Protein AF-A0A3D0DA20-F1 (afdb_monomer_lite)

Structure (mmCIF, N/CA/C/O backbone):
data_AF-A0A3D0DA20-F1
#
_entry.id   AF-A0A3D0DA20-F1
#
loop_
_atom_site.group_PDB
_atom_site.id
_atom_site.type_symbol
_atom_site.label_atom_id
_atom_site.label_alt_id
_atom_site.label_comp_id
_atom_site.label_asym_id
_atom_site.label_entity_id
_atom_site.label_seq_id
_atom_site.pdbx_PDB_ins_code
_atom_site.Cartn_x
_atom_site.Cartn_y
_atom_site.Cartn_z
_atom_site.occupancy
_atom_site.B_iso_or_equiv
_atom_site.auth_seq_id
_atom_site.auth_c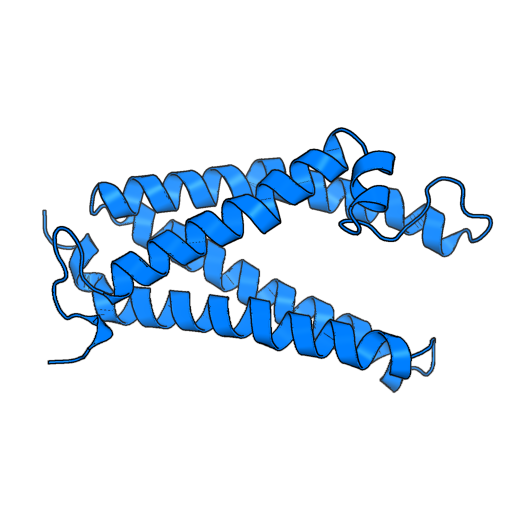omp_id
_atom_site.auth_asym_id
_atom_site.auth_atom_id
_atom_site.pdbx_PDB_model_num
ATOM 1 N N . MET A 1 1 ? -4.090 -9.773 28.798 1.00 54.56 1 MET A N 1
ATOM 2 C CA . MET A 1 1 ? -4.576 -8.828 27.763 1.00 54.56 1 MET A CA 1
ATOM 3 C C . MET A 1 1 ? -3.568 -8.802 26.629 1.00 54.56 1 MET A C 1
ATOM 5 O O . MET A 1 1 ? -2.386 -8.660 26.915 1.00 54.56 1 MET A O 1
ATOM 9 N N . ASN A 1 2 ? -4.011 -8.974 25.382 1.00 82.38 2 ASN A N 1
ATOM 10 C CA . ASN A 1 2 ? -3.134 -8.888 24.213 1.00 82.38 2 ASN A CA 1
ATOM 11 C C . ASN A 1 2 ? -2.715 -7.418 24.003 1.00 82.38 2 ASN A C 1
ATOM 13 O O . ASN A 1 2 ? -3.545 -6.518 24.129 1.00 82.38 2 ASN A O 1
ATOM 17 N N . PHE A 1 3 ? -1.437 -7.156 23.725 1.00 89.69 3 PHE A N 1
ATOM 18 C CA . PHE A 1 3 ? -0.905 -5.796 23.565 1.00 89.69 3 PHE A CA 1
ATOM 19 C C . PHE A 1 3 ? -1.657 -5.005 22.478 1.00 89.69 3 PHE A C 1
ATOM 21 O O . PHE A 1 3 ? -1.960 -3.829 22.664 1.00 89.69 3 PHE A O 1
ATOM 28 N N . LEU A 1 4 ? -2.063 -5.684 21.399 1.00 92.00 4 LEU A N 1
ATOM 29 C CA . LEU A 1 4 ? -2.780 -5.093 20.262 1.00 92.00 4 LEU A CA 1
ATOM 30 C C . LEU A 1 4 ? -4.183 -4.568 20.600 1.00 92.00 4 LEU A C 1
ATOM 32 O O . LEU A 1 4 ? -4.689 -3.693 19.898 1.00 92.00 4 LEU A O 1
ATOM 36 N N . THR A 1 5 ? -4.816 -5.080 21.656 1.00 91.94 5 THR A N 1
ATOM 37 C CA . THR A 1 5 ? -6.165 -4.669 22.078 1.00 91.94 5 THR A CA 1
ATOM 38 C C . THR A 1 5 ? -6.132 -3.722 23.276 1.00 91.94 5 THR A C 1
ATOM 40 O O . THR A 1 5 ? -7.182 -3.320 23.778 1.00 91.94 5 THR A O 1
ATOM 43 N N . LYS A 1 6 ? -4.939 -3.356 23.766 1.00 91.94 6 LYS A N 1
ATOM 44 C CA . LYS A 1 6 ? -4.787 -2.436 24.896 1.00 91.94 6 LYS A CA 1
ATOM 45 C C . LYS A 1 6 ? -5.314 -1.046 24.501 1.00 91.94 6 LYS A C 1
ATOM 47 O O . LYS A 1 6 ? -4.898 -0.528 23.462 1.00 91.94 6 LYS A O 1
ATOM 52 N N . PRO A 1 7 ? -6.205 -0.428 25.297 1.00 90.00 7 PRO A N 1
ATOM 53 C CA . PRO A 1 7 ? -6.684 0.923 25.024 1.00 90.00 7 PRO A CA 1
ATOM 54 C C . PRO A 1 7 ? -5.537 1.936 25.148 1.00 90.00 7 PRO A C 1
ATOM 56 O O . PRO A 1 7 ? -4.761 1.889 26.103 1.00 90.00 7 PRO A O 1
ATOM 59 N N . MET A 1 8 ? -5.441 2.855 24.187 1.00 89.69 8 MET A N 1
ATOM 60 C CA . MET A 1 8 ? -4.465 3.945 24.158 1.00 89.69 8 MET A CA 1
ATOM 61 C C . MET A 1 8 ? -5.163 5.237 23.707 1.00 89.69 8 MET A C 1
ATOM 63 O O . MET A 1 8 ? -5.216 5.581 22.524 1.00 89.69 8 MET A O 1
ATOM 67 N N . GLY A 1 9 ? -5.763 5.947 24.664 1.00 88.31 9 GLY A N 1
ATOM 68 C CA . GLY A 1 9 ? -6.608 7.108 24.380 1.00 88.31 9 GLY A CA 1
ATOM 69 C C . GLY A 1 9 ? -7.934 6.697 23.730 1.00 88.31 9 GLY A C 1
ATOM 70 O O . GLY A 1 9 ? -8.663 5.871 24.274 1.00 88.31 9 GLY A O 1
ATOM 71 N N . ARG A 1 10 ? -8.258 7.278 22.566 1.00 88.69 10 ARG A N 1
ATOM 72 C CA . ARG A 1 10 ? -9.547 7.059 21.875 1.00 88.69 10 ARG A CA 1
ATOM 73 C C . ARG A 1 10 ? -9.685 5.668 21.237 1.00 88.69 10 ARG A C 1
ATOM 75 O O . ARG A 1 10 ? -10.809 5.189 21.060 1.00 88.69 10 ARG A O 1
ATOM 82 N N . PHE A 1 11 ? -8.567 5.043 20.873 1.00 92.69 11 PHE A N 1
ATOM 83 C CA . PHE A 1 11 ? -8.516 3.776 20.141 1.00 92.69 11 PHE A CA 1
ATOM 84 C C . PHE A 1 11 ? -7.600 2.767 20.844 1.00 92.69 11 PHE A C 1
ATOM 86 O O . PHE A 1 11 ? -6.791 3.140 21.693 1.00 92.69 11 PHE A O 1
ATOM 93 N N . SER A 1 12 ? -7.726 1.479 20.516 1.00 94.38 12 SER A N 1
ATOM 94 C CA . SER A 1 12 ? -6.730 0.485 20.926 1.00 94.38 12 SER A CA 1
ATOM 95 C C . SER A 1 12 ? -5.436 0.663 20.134 1.00 94.38 12 SER A C 1
ATOM 97 O O . SER A 1 12 ? -5.433 1.256 19.053 1.00 94.38 12 SER A O 1
ATOM 99 N N . PHE A 1 13 ? -4.331 0.134 20.659 1.00 95.81 13 PHE A N 1
ATOM 100 C CA . PHE A 1 13 ? -3.032 0.207 19.991 1.00 95.81 13 PHE A CA 1
ATOM 101 C C . PHE A 1 13 ? -3.082 -0.333 18.550 1.00 95.81 13 PHE A C 1
ATOM 103 O O . PHE A 1 13 ? -2.606 0.330 17.634 1.00 95.81 13 PHE A O 1
ATOM 110 N N . GLY A 1 14 ? -3.722 -1.484 18.320 1.00 95.88 14 GLY A N 1
ATOM 111 C CA . GLY A 1 14 ? -3.845 -2.062 16.980 1.00 95.88 14 GLY A CA 1
ATOM 112 C C . GLY A 1 14 ? -4.629 -1.179 16.004 1.00 95.88 14 GLY A C 1
ATOM 113 O O . GLY A 1 14 ? -4.246 -1.071 14.844 1.00 95.88 14 GLY A O 1
ATOM 114 N N . ILE A 1 15 ? -5.677 -0.484 16.461 1.00 97.00 15 ILE A N 1
ATOM 115 C CA . ILE A 1 15 ? -6.422 0.457 15.609 1.00 97.00 15 ILE A CA 1
ATOM 116 C C . ILE A 1 15 ? -5.577 1.694 15.280 1.00 97.00 15 ILE A C 1
ATOM 118 O O . ILE A 1 15 ? -5.620 2.171 14.149 1.00 97.00 15 ILE A O 1
ATOM 122 N N . TRP A 1 16 ? -4.762 2.186 16.216 1.00 97.31 16 TRP A N 1
ATOM 123 C CA . TRP A 1 16 ? -3.799 3.249 15.915 1.00 97.31 16 TRP A CA 1
ATOM 124 C C . TRP A 1 16 ? -2.793 2.836 14.846 1.00 97.31 16 TRP A C 1
ATOM 126 O O . TRP A 1 16 ? -2.552 3.607 13.920 1.00 97.31 16 TRP A O 1
ATOM 136 N N . VAL A 1 17 ? -2.253 1.618 14.943 1.00 96.94 17 VAL A N 1
ATOM 137 C CA . VAL A 1 17 ? -1.361 1.066 13.916 1.00 96.94 17 VAL A CA 1
ATOM 138 C C . VAL A 1 17 ? -2.068 1.055 12.563 1.00 96.94 17 VAL A C 1
ATOM 140 O O . VAL A 1 17 ? -1.538 1.609 11.610 1.00 96.94 17 VAL A O 1
ATOM 143 N N . VAL A 1 18 ? -3.292 0.525 12.484 1.00 97.69 18 VAL A N 1
ATOM 144 C CA . VAL A 1 18 ? -4.081 0.516 11.240 1.00 97.69 18 VAL A CA 1
ATOM 145 C C . VAL A 1 18 ? -4.251 1.920 10.657 1.00 97.69 18 VAL A C 1
ATOM 147 O O . VAL A 1 18 ? -4.043 2.104 9.463 1.00 97.69 18 VAL A O 1
ATOM 150 N N . LEU A 1 19 ? -4.595 2.917 11.478 1.00 97.62 19 LEU A N 1
ATOM 151 C CA . LEU A 1 19 ? -4.762 4.298 11.016 1.00 97.62 19 LEU A CA 1
ATOM 152 C C . LEU A 1 19 ? -3.464 4.871 10.439 1.00 97.62 19 LEU A C 1
ATOM 154 O O . LEU A 1 19 ? -3.493 5.477 9.372 1.00 97.62 19 LEU A O 1
ATOM 158 N N . VAL A 1 20 ? -2.330 4.654 11.110 1.00 97.25 20 VAL A N 1
ATOM 159 C CA . VAL A 1 20 ? -1.018 5.090 10.610 1.00 97.25 20 VAL A CA 1
ATOM 160 C C . VAL A 1 20 ? -0.695 4.408 9.284 1.00 97.25 20 VAL A C 1
ATOM 162 O O . VAL A 1 20 ? -0.287 5.082 8.343 1.00 97.25 20 VAL A O 1
ATOM 165 N N . LEU A 1 21 ? -0.920 3.098 9.180 1.00 97.00 21 LEU A N 1
ATOM 166 C CA . LEU A 1 21 ? -0.656 2.350 7.951 1.00 97.00 21 LEU A CA 1
ATOM 167 C C . LEU A 1 21 ? -1.546 2.802 6.790 1.00 97.00 21 LEU A C 1
ATOM 169 O O . LEU A 1 21 ? -1.047 2.936 5.681 1.00 97.00 21 LEU A O 1
ATOM 173 N N . LEU A 1 22 ? -2.826 3.096 7.035 1.00 97.00 22 LEU A N 1
ATOM 174 C CA . LEU A 1 22 ? -3.725 3.641 6.012 1.00 97.00 22 LEU A CA 1
ATOM 175 C C . LEU A 1 22 ? -3.297 5.038 5.551 1.00 97.00 22 LEU A C 1
ATOM 177 O O . LEU A 1 22 ? -3.376 5.337 4.365 1.00 97.00 22 LEU A O 1
ATOM 181 N N . VAL A 1 23 ? -2.819 5.892 6.462 1.00 96.56 23 VAL A N 1
ATOM 182 C CA . VAL A 1 23 ? -2.270 7.207 6.089 1.00 96.56 23 VAL A CA 1
ATOM 183 C C . VAL A 1 23 ? -1.000 7.046 5.258 1.00 96.56 23 VAL A C 1
ATOM 185 O O . VAL A 1 23 ? -0.844 7.739 4.257 1.00 96.56 23 VAL A O 1
ATOM 188 N N . LEU A 1 24 ? -0.109 6.124 5.629 1.00 93.69 24 LEU A N 1
ATOM 189 C CA . LEU A 1 24 ? 1.080 5.831 4.830 1.00 93.69 24 LEU A CA 1
ATOM 190 C C . LEU A 1 24 ? 0.697 5.312 3.442 1.00 93.69 24 LEU A C 1
ATOM 192 O O . LEU A 1 24 ? 1.204 5.846 2.464 1.00 93.69 24 LEU A O 1
ATOM 196 N N . ALA A 1 25 ? -0.244 4.368 3.350 1.00 92.19 25 ALA A N 1
ATOM 197 C CA . ALA A 1 25 ? -0.753 3.853 2.079 1.00 92.19 25 ALA A CA 1
ATOM 198 C C . ALA A 1 25 ? -1.377 4.958 1.210 1.00 92.19 25 ALA A C 1
ATOM 200 O O . ALA A 1 25 ? -1.138 4.999 0.007 1.00 92.19 25 ALA A O 1
ATOM 201 N N . LEU A 1 26 ? -2.103 5.907 1.810 1.00 93.19 26 LEU A N 1
ATOM 202 C CA . LEU A 1 26 ? -2.645 7.063 1.093 1.00 93.19 26 LEU A CA 1
ATOM 203 C C . LEU A 1 26 ? -1.534 7.946 0.505 1.00 93.19 26 LEU A C 1
ATOM 205 O O . LEU A 1 26 ? -1.635 8.407 -0.629 1.00 93.19 26 LEU A O 1
ATOM 209 N N . LEU A 1 27 ? -0.477 8.207 1.276 1.00 91.12 27 LEU A N 1
ATOM 210 C CA . LEU A 1 27 ? 0.623 9.070 0.846 1.00 91.12 27 LEU A CA 1
ATOM 211 C C . LEU A 1 27 ? 1.508 8.394 -0.206 1.00 91.12 27 LEU A C 1
ATOM 213 O O . LEU A 1 27 ? 1.885 9.027 -1.187 1.00 91.12 27 LEU A O 1
ATOM 217 N N . THR A 1 28 ? 1.855 7.123 -0.021 1.00 85.31 28 THR A N 1
ATOM 218 C CA . THR A 1 28 ? 2.769 6.425 -0.935 1.00 85.31 28 THR A CA 1
ATOM 219 C C . THR A 1 28 ? 2.047 5.846 -2.145 1.00 85.31 28 THR A C 1
ATOM 221 O O . THR A 1 28 ? 2.569 5.937 -3.249 1.00 85.31 28 THR A O 1
ATOM 224 N N . GLY A 1 29 ? 0.852 5.286 -1.951 1.00 84.75 29 GLY A N 1
ATOM 225 C CA . GLY A 1 29 ? 0.001 4.754 -3.012 1.00 84.75 29 GLY A CA 1
ATOM 226 C C . GLY A 1 29 ? -0.729 5.875 -3.738 1.00 84.75 29 GLY A C 1
ATOM 227 O O . GLY A 1 29 ? -0.365 6.244 -4.844 1.00 84.75 29 GLY A O 1
ATOM 228 N N . SER A 1 30 ? -1.728 6.493 -3.114 1.00 89.56 30 SER A N 1
ATOM 229 C CA . SER A 1 30 ? -2.600 7.432 -3.834 1.00 89.56 30 SER A CA 1
ATOM 230 C C . SER A 1 30 ? -1.908 8.730 -4.255 1.00 89.56 30 SER A C 1
ATOM 232 O O . SER A 1 30 ? -2.039 9.141 -5.405 1.00 89.56 30 SER A O 1
ATOM 234 N N . VAL A 1 31 ? -1.176 9.403 -3.359 1.00 90.56 31 VAL A N 1
ATOM 235 C CA . VAL A 1 31 ? -0.519 10.680 -3.703 1.00 90.56 31 VAL A CA 1
ATOM 236 C C . VAL A 1 31 ? 0.647 10.454 -4.662 1.00 90.56 31 VAL A C 1
ATOM 238 O O . VAL A 1 31 ? 0.771 11.197 -5.632 1.00 90.56 31 VAL A O 1
ATOM 241 N N . GLY A 1 32 ? 1.459 9.416 -4.441 1.00 90.06 32 GLY A N 1
ATOM 242 C CA . GLY A 1 32 ? 2.528 9.035 -5.367 1.00 90.06 32 GLY A CA 1
ATOM 243 C C . GLY A 1 32 ? 1.997 8.768 -6.777 1.00 90.06 32 GLY A C 1
ATOM 244 O O . GLY A 1 32 ? 2.460 9.388 -7.735 1.00 90.06 32 GLY A O 1
ATOM 245 N N . GLN A 1 33 ? 0.957 7.939 -6.895 1.00 91.38 33 GLN A N 1
ATOM 246 C CA . GLN A 1 33 ? 0.340 7.633 -8.187 1.00 91.38 33 GLN A CA 1
ATOM 247 C C . GLN A 1 33 ? -0.379 8.840 -8.799 1.00 91.38 33 GLN A C 1
ATOM 249 O O . GLN A 1 33 ? -0.342 9.026 -10.012 1.00 91.38 33 GLN A O 1
ATOM 254 N N . LEU A 1 34 ? -0.963 9.731 -7.992 1.00 94.12 34 LEU A N 1
ATOM 255 C CA . LEU A 1 34 ? -1.537 10.981 -8.497 1.00 94.12 34 LEU A CA 1
ATOM 256 C C . LEU A 1 34 ? -0.477 11.851 -9.182 1.00 94.12 34 LEU A C 1
ATOM 258 O O . LEU A 1 34 ? -0.754 12.431 -10.231 1.00 94.12 34 LEU A O 1
ATOM 262 N N . ILE A 1 35 ? 0.740 11.919 -8.634 1.00 93.75 35 ILE A N 1
ATOM 263 C CA . ILE A 1 35 ? 1.854 12.619 -9.287 1.00 93.75 35 ILE A CA 1
ATOM 264 C C . ILE A 1 35 ? 2.177 11.949 -10.626 1.00 93.75 35 ILE A C 1
ATOM 266 O O . ILE A 1 35 ? 2.329 12.661 -11.614 1.00 93.75 35 ILE A O 1
ATOM 270 N N . SER A 1 36 ? 2.206 10.614 -10.694 1.00 91.81 36 SER A N 1
ATOM 271 C CA . SER A 1 36 ? 2.406 9.871 -11.949 1.00 91.81 36 SER A CA 1
ATOM 272 C C . SER A 1 36 ? 1.332 10.172 -12.994 1.00 91.81 36 SER A C 1
ATOM 274 O O . SER A 1 36 ? 1.656 10.369 -14.163 1.00 91.81 36 SER A O 1
ATOM 276 N N . VAL A 1 37 ? 0.066 10.284 -12.586 1.00 92.94 37 VAL A N 1
ATOM 277 C CA . VAL A 1 37 ? -1.037 10.616 -13.499 1.00 92.94 37 VAL A CA 1
ATOM 278 C C . VAL A 1 37 ? -0.934 12.051 -14.020 1.00 92.94 37 VAL A C 1
ATOM 280 O O . VAL A 1 37 ? -1.188 12.289 -15.201 1.00 92.94 37 VAL A O 1
ATOM 283 N N . LEU A 1 38 ? -0.569 13.005 -13.157 1.00 94.50 38 LEU A N 1
ATOM 284 C CA . LEU A 1 38 ? -0.518 14.432 -13.494 1.00 94.50 38 LEU A CA 1
ATOM 285 C C . LEU A 1 38 ? 0.762 14.841 -14.233 1.00 94.50 38 LEU A C 1
ATOM 287 O O . LEU A 1 38 ? 0.717 15.723 -15.088 1.00 94.50 38 LEU A O 1
ATOM 291 N N . SER A 1 39 ? 1.903 14.249 -13.880 1.00 94.12 39 SER A N 1
ATOM 292 C CA . SER A 1 39 ? 3.216 14.576 -14.436 1.00 94.12 39 SER A CA 1
ATOM 293 C C . SER A 1 39 ? 4.162 13.379 -14.349 1.00 94.12 39 SER A C 1
ATOM 295 O O . SER A 1 39 ? 4.864 13.177 -13.353 1.00 94.12 39 SER A O 1
ATOM 297 N N . TRP A 1 40 ? 4.220 12.607 -15.437 1.00 91.88 40 TRP A N 1
ATOM 298 C CA . TRP A 1 40 ? 5.113 11.452 -15.553 1.00 91.88 40 TRP A CA 1
ATOM 299 C C . TRP A 1 40 ? 6.584 11.840 -15.361 1.00 91.88 40 TRP A C 1
ATOM 301 O O . TRP A 1 40 ? 7.312 11.181 -14.624 1.00 91.88 40 TRP A O 1
ATOM 311 N N . ASP A 1 41 ? 7.012 12.965 -15.942 1.00 91.25 41 ASP A N 1
ATOM 312 C CA . ASP A 1 41 ? 8.388 13.459 -15.813 1.00 91.25 41 ASP A CA 1
ATOM 313 C C . ASP A 1 41 ? 8.749 13.795 -14.361 1.00 91.25 41 ASP A C 1
ATOM 315 O O . ASP A 1 41 ? 9.841 13.468 -13.892 1.00 91.25 41 ASP A O 1
ATOM 319 N N . THR A 1 42 ? 7.821 14.403 -13.613 1.00 92.69 42 THR A N 1
ATOM 320 C CA . THR A 1 42 ? 8.022 14.666 -12.182 1.00 92.69 42 THR A CA 1
ATOM 321 C C . THR A 1 42 ? 8.059 13.368 -11.386 1.00 92.69 42 THR A C 1
ATOM 323 O O . THR A 1 42 ? 8.912 13.221 -10.514 1.00 92.69 42 THR A O 1
ATOM 326 N N . ALA A 1 43 ? 7.180 12.413 -11.691 1.00 90.12 43 ALA A N 1
ATOM 327 C CA . ALA A 1 43 ? 7.179 11.115 -11.028 1.00 90.12 43 ALA A CA 1
ATOM 328 C C . ALA A 1 43 ? 8.505 10.369 -11.236 1.00 90.12 43 ALA A C 1
ATOM 330 O O . ALA A 1 43 ? 9.065 9.849 -10.272 1.00 90.12 43 ALA A O 1
ATOM 331 N N . ARG 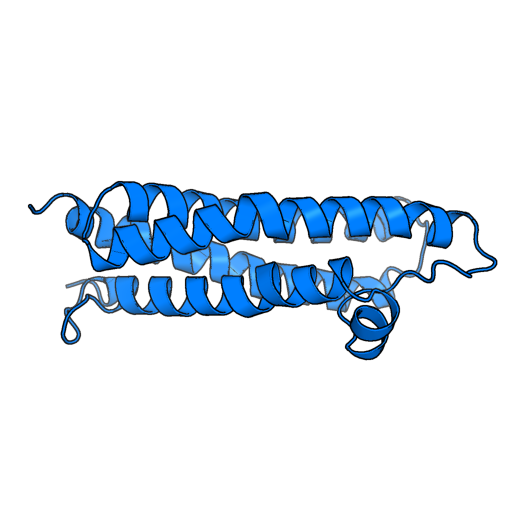A 1 44 ? 9.070 10.406 -12.447 1.00 90.38 44 ARG A N 1
ATOM 332 C CA . ARG A 1 44 ? 10.403 9.854 -12.734 1.00 90.38 44 ARG A CA 1
ATOM 333 C C . ARG A 1 44 ? 11.513 10.588 -11.989 1.00 90.38 44 ARG A C 1
ATOM 335 O O . ARG A 1 44 ? 12.376 9.946 -11.399 1.00 90.38 44 ARG A O 1
ATOM 342 N N . ALA A 1 45 ? 11.477 11.921 -11.953 1.00 90.94 45 ALA A N 1
ATOM 343 C CA . ALA A 1 45 ? 12.463 12.716 -11.214 1.00 90.94 45 ALA A CA 1
ATOM 344 C C . ALA A 1 45 ? 12.454 12.424 -9.700 1.00 90.94 45 ALA A C 1
ATOM 346 O O . ALA A 1 45 ? 13.487 12.539 -9.042 1.00 90.94 45 ALA A O 1
ATOM 347 N N . LEU A 1 46 ? 11.300 12.030 -9.155 1.00 87.62 46 LEU A N 1
ATOM 348 C CA . LEU A 1 46 ? 11.127 11.615 -7.762 1.00 87.62 46 LEU A CA 1
ATOM 349 C C . LEU A 1 46 ? 11.388 10.116 -7.528 1.00 87.62 46 LEU A C 1
ATOM 351 O O . LEU A 1 46 ? 11.292 9.667 -6.388 1.00 87.62 46 LEU A O 1
ATOM 355 N N . GLY A 1 47 ? 11.705 9.342 -8.572 1.00 84.50 47 GLY A N 1
ATOM 356 C CA . GLY A 1 47 ? 11.915 7.894 -8.481 1.00 84.50 47 GLY A CA 1
ATOM 357 C C . GLY A 1 47 ? 10.639 7.089 -8.208 1.00 84.50 47 GLY A C 1
ATOM 358 O O . GLY A 1 47 ? 10.721 5.986 -7.679 1.00 84.50 47 GLY A O 1
ATOM 359 N N . LEU A 1 48 ? 9.465 7.645 -8.521 1.00 84.19 48 LEU A N 1
ATOM 360 C CA . LEU A 1 48 ? 8.167 6.975 -8.380 1.00 84.19 48 LEU A CA 1
ATOM 361 C C . LEU A 1 48 ? 7.809 6.112 -9.598 1.00 84.19 48 LEU A C 1
ATOM 363 O O . LEU A 1 48 ? 6.943 5.254 -9.488 1.00 84.19 48 LEU A O 1
ATOM 367 N N . GLN A 1 49 ? 8.434 6.378 -10.747 1.00 86.38 49 GLN A N 1
ATOM 368 C CA . GLN A 1 49 ? 8.253 5.654 -12.007 1.00 86.38 49 GLN A CA 1
ATOM 369 C C . GLN A 1 49 ? 9.612 5.481 -12.688 1.00 86.38 49 GLN A C 1
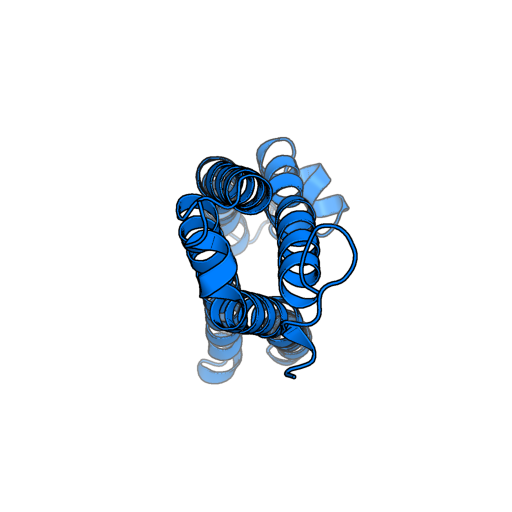ATOM 371 O O . GLN A 1 49 ? 10.486 6.344 -12.555 1.00 86.38 49 GLN A O 1
ATOM 376 N N . GLU A 1 50 ? 9.786 4.391 -13.426 1.00 81.81 50 GLU A N 1
ATOM 377 C CA . GLU A 1 50 ? 11.076 4.017 -14.020 1.00 81.81 50 GLU A CA 1
ATOM 378 C C . GLU A 1 50 ? 11.085 4.284 -15.537 1.00 81.81 50 GLU A C 1
ATOM 380 O O . GLU A 1 50 ? 12.033 4.887 -16.061 1.00 81.81 50 GLU A O 1
ATOM 385 N N . ASP A 1 51 ? 9.984 3.958 -16.219 1.00 85.06 51 ASP A N 1
ATOM 386 C CA . ASP A 1 51 ? 9.921 3.881 -17.678 1.00 85.06 51 ASP A CA 1
ATOM 387 C C . ASP A 1 51 ? 9.867 5.246 -18.386 1.00 85.06 51 ASP A C 1
ATOM 389 O O . ASP A 1 51 ? 9.108 6.159 -18.032 1.00 85.06 51 ASP A O 1
ATOM 393 N N . ASN A 1 52 ? 10.670 5.394 -19.444 1.00 87.25 52 ASN A N 1
ATOM 394 C CA . ASN A 1 52 ? 10.736 6.593 -20.271 1.00 87.25 52 ASN A CA 1
ATOM 395 C C . ASN A 1 52 ? 9.794 6.521 -21.490 1.00 87.25 52 ASN A C 1
ATOM 397 O O . ASN A 1 52 ? 10.028 5.711 -22.394 1.00 87.25 52 ASN A O 1
ATOM 401 N N . PRO A 1 53 ? 8.829 7.453 -21.637 1.00 86.19 53 PRO A N 1
ATOM 402 C CA . PRO A 1 53 ? 7.972 7.517 -22.828 1.00 86.19 53 PRO A CA 1
ATOM 403 C C . PRO A 1 53 ? 8.753 7.766 -24.127 1.00 86.19 53 PRO A C 1
ATOM 405 O O . PRO A 1 53 ? 8.294 7.404 -25.209 1.00 86.19 53 PRO A O 1
ATOM 408 N N . ASN A 1 54 ? 9.951 8.347 -24.026 1.00 90.00 54 ASN A N 1
ATOM 409 C CA . ASN A 1 54 ? 10.830 8.638 -25.154 1.00 90.00 54 ASN A CA 1
ATOM 410 C C . ASN A 1 54 ? 11.991 7.635 -25.293 1.00 90.00 54 ASN A C 1
ATOM 412 O O . ASN A 1 54 ? 12.968 7.943 -25.978 1.00 90.00 54 ASN A O 1
ATOM 416 N N . SER A 1 55 ? 11.933 6.463 -24.642 1.00 88.06 55 SER A N 1
ATOM 417 C CA . SER A 1 55 ? 12.994 5.456 -24.773 1.00 88.06 55 SER A CA 1
ATOM 418 C C . SER A 1 55 ? 13.152 4.973 -26.216 1.00 88.06 55 SER A C 1
ATOM 420 O O . SER A 1 55 ? 12.193 4.888 -26.984 1.00 88.06 55 SER A O 1
ATOM 422 N N . VAL A 1 56 ? 14.380 4.621 -26.596 1.00 88.06 56 VAL A N 1
ATOM 423 C CA . VAL A 1 56 ? 14.637 3.927 -27.867 1.00 88.06 56 VAL A CA 1
ATOM 424 C C . VAL A 1 56 ? 14.138 2.479 -27.786 1.00 88.06 56 VAL A C 1
ATOM 426 O O . VAL A 1 56 ? 13.745 1.913 -28.807 1.00 88.06 56 VAL A O 1
ATOM 429 N N . ASP A 1 57 ? 14.086 1.904 -26.580 1.00 82.88 57 ASP A N 1
ATOM 430 C CA . ASP A 1 57 ? 13.571 0.560 -26.344 1.00 82.88 57 ASP A CA 1
ATOM 431 C C . ASP A 1 57 ? 12.034 0.532 -26.509 1.00 82.88 57 ASP A C 1
ATOM 433 O O . ASP A 1 57 ? 11.304 1.220 -25.785 1.00 82.88 57 ASP A O 1
ATOM 437 N N . PRO A 1 58 ? 11.493 -0.228 -27.482 1.00 82.62 58 PRO A N 1
ATOM 438 C CA . PRO A 1 58 ? 10.052 -0.384 -27.635 1.00 82.62 58 PRO A CA 1
ATOM 439 C C . PRO A 1 58 ? 9.381 -1.065 -26.434 1.00 82.62 58 PRO A C 1
ATOM 441 O O . PRO A 1 58 ? 8.209 -0.779 -26.198 1.00 82.62 58 PRO A O 1
ATOM 444 N N . MET A 1 59 ? 10.084 -1.918 -25.680 1.00 79.94 59 MET A N 1
ATOM 445 C CA . MET A 1 59 ? 9.528 -2.561 -24.488 1.00 79.94 59 MET A CA 1
ATOM 446 C C . MET A 1 59 ? 9.261 -1.521 -23.397 1.00 79.94 59 MET A C 1
ATOM 448 O O . MET A 1 59 ? 8.119 -1.389 -22.965 1.00 79.94 59 MET A O 1
ATOM 452 N N . GLU A 1 60 ? 10.267 -0.721 -23.037 1.00 81.62 60 GLU A N 1
ATOM 453 C CA . GLU A 1 60 ? 10.148 0.354 -22.038 1.00 81.62 60 GLU A CA 1
ATOM 454 C C . GLU A 1 60 ? 9.015 1.330 -22.395 1.00 81.62 60 GLU A C 1
ATOM 456 O O . GLU A 1 60 ? 8.128 1.601 -21.589 1.00 81.62 60 GLU A O 1
ATOM 461 N N . ARG A 1 61 ? 8.946 1.777 -23.656 1.00 87.25 61 ARG A N 1
ATOM 462 C CA . ARG A 1 61 ? 7.851 2.656 -24.109 1.00 87.25 61 ARG A CA 1
ATOM 463 C C . ARG A 1 61 ? 6.470 2.018 -24.011 1.00 87.25 61 ARG A C 1
ATOM 465 O O . ARG A 1 61 ? 5.491 2.729 -23.801 1.00 87.25 61 ARG A O 1
ATOM 472 N N . SER A 1 62 ? 6.374 0.708 -24.230 1.00 84.62 62 SER A N 1
ATOM 473 C CA . SER A 1 62 ? 5.096 -0.006 -24.173 1.00 84.62 62 SER A CA 1
ATOM 474 C C . SER A 1 62 ? 4.584 -0.199 -22.746 1.00 84.62 62 SER A C 1
ATOM 476 O O . SER A 1 62 ? 3.377 -0.347 -22.560 1.00 84.62 62 SER A O 1
ATOM 478 N N . LEU A 1 63 ? 5.471 -0.151 -21.749 1.00 85.69 63 LEU A N 1
ATOM 479 C CA . LEU A 1 63 ? 5.116 -0.285 -20.340 1.00 85.69 63 LEU A CA 1
ATOM 480 C C . LEU A 1 63 ? 4.564 1.016 -19.750 1.00 85.69 63 LEU A C 1
ATOM 482 O O . LEU A 1 63 ? 3.599 0.955 -18.995 1.00 85.69 63 LEU A O 1
ATOM 486 N N . VAL A 1 64 ? 5.035 2.185 -20.198 1.00 87.31 64 VAL A N 1
ATOM 487 C CA . VAL A 1 64 ? 4.518 3.499 -19.757 1.00 87.31 64 VAL A CA 1
ATOM 488 C C . VAL A 1 64 ? 2.980 3.602 -19.742 1.00 87.31 64 VAL A C 1
ATOM 490 O O . VAL A 1 64 ? 2.427 3.963 -18.705 1.00 87.31 64 VAL A O 1
ATOM 493 N N . PRO A 1 65 ? 2.230 3.296 -20.824 1.00 88.31 65 PRO A N 1
ATOM 494 C CA . PRO A 1 65 ? 0.767 3.370 -20.784 1.00 88.31 65 PRO A CA 1
ATOM 495 C C . PRO A 1 65 ? 0.128 2.335 -19.844 1.00 88.31 65 PRO A C 1
ATOM 497 O O . PRO A 1 65 ? -0.960 2.584 -19.322 1.00 88.31 65 PRO A O 1
ATOM 500 N N . VAL A 1 66 ? 0.782 1.192 -19.609 1.00 87.50 66 VAL A N 1
ATOM 501 C CA . VAL A 1 66 ? 0.322 0.168 -18.657 1.00 87.50 66 VAL A CA 1
ATOM 502 C C . VAL A 1 66 ? 0.494 0.667 -17.223 1.00 87.50 66 VAL A C 1
ATOM 504 O O . VAL A 1 66 ? -0.448 0.600 -16.429 1.00 87.50 66 VAL A O 1
ATOM 507 N N . GLU A 1 67 ? 1.663 1.214 -16.899 1.00 87.19 67 GLU A N 1
ATOM 508 C CA . GLU A 1 67 ? 1.949 1.786 -15.583 1.00 87.19 67 GLU A CA 1
ATOM 509 C C . GLU A 1 67 ? 1.078 3.018 -15.314 1.00 87.19 67 GLU A C 1
ATOM 511 O O . GLU A 1 67 ? 0.493 3.134 -14.240 1.00 87.19 67 GLU A O 1
ATOM 516 N N . TRP A 1 68 ? 0.876 3.885 -16.310 1.00 91.31 68 TRP A N 1
ATOM 517 C CA . TRP A 1 68 ? -0.042 5.018 -16.197 1.00 91.31 68 TRP A CA 1
ATOM 518 C C . TRP A 1 68 ? -1.488 4.567 -15.966 1.00 91.31 68 TRP A C 1
ATOM 520 O O . TRP A 1 68 ? -2.171 5.105 -15.096 1.00 91.31 68 TRP A O 1
ATOM 530 N N . GLY A 1 69 ? -1.961 3.547 -16.690 1.00 89.00 69 GLY A N 1
ATOM 531 C CA . GLY A 1 69 ? -3.289 2.968 -16.463 1.00 89.00 69 GLY A CA 1
ATOM 532 C C . GLY A 1 69 ? -3.444 2.387 -15.054 1.00 89.00 69 GLY A C 1
ATOM 533 O O . GLY A 1 69 ? -4.495 2.546 -14.432 1.00 89.00 69 GLY A O 1
ATOM 534 N N . THR A 1 70 ? -2.380 1.782 -14.525 1.00 88.19 70 THR A N 1
ATOM 535 C CA . THR A 1 70 ? -2.325 1.290 -13.141 1.00 88.19 70 THR A CA 1
ATOM 536 C C . THR A 1 70 ? -2.390 2.452 -12.147 1.00 88.19 70 THR A C 1
ATOM 538 O O . THR A 1 70 ? -3.229 2.436 -11.250 1.00 88.19 70 THR A O 1
ATOM 541 N N . ALA A 1 71 ? -1.615 3.518 -12.370 1.00 90.50 71 ALA A N 1
ATOM 542 C CA . ALA A 1 71 ? -1.636 4.724 -11.544 1.00 90.50 71 ALA A CA 1
ATOM 543 C C . ALA A 1 71 ? -3.031 5.371 -11.495 1.00 90.50 71 ALA A C 1
ATOM 545 O O . ALA A 1 71 ? -3.508 5.780 -10.436 1.00 90.50 71 ALA A O 1
ATOM 546 N N . VAL A 1 72 ? -3.730 5.427 -12.633 1.00 92.69 72 VAL A N 1
ATOM 547 C CA . VAL A 1 72 ? -5.116 5.912 -12.697 1.00 92.69 72 VAL A CA 1
ATOM 548 C C . VAL A 1 72 ? -6.059 5.023 -11.888 1.00 92.69 72 VAL A C 1
ATOM 550 O O . VAL A 1 72 ? -6.912 5.545 -11.166 1.00 92.69 72 VAL A O 1
ATOM 553 N N . ALA A 1 73 ? -5.920 3.698 -11.987 1.00 88.56 73 ALA A N 1
ATOM 554 C CA . ALA A 1 73 ? -6.731 2.763 -11.213 1.00 88.56 73 ALA A CA 1
ATOM 555 C C . ALA A 1 73 ? -6.521 2.954 -9.704 1.00 88.56 73 ALA A C 1
ATOM 557 O O . ALA A 1 73 ? -7.503 3.031 -8.966 1.00 88.56 73 ALA A O 1
ATOM 558 N N . ASP A 1 74 ? -5.280 3.131 -9.255 1.00 88.19 74 ASP A N 1
ATOM 559 C CA . ASP A 1 74 ? -4.959 3.397 -7.851 1.00 88.19 74 ASP A CA 1
ATOM 560 C C . ASP A 1 74 ? -5.580 4.726 -7.384 1.00 88.19 74 ASP A C 1
ATOM 562 O O . ASP A 1 74 ? -6.270 4.796 -6.363 1.00 88.19 74 ASP A O 1
ATOM 566 N N . VAL A 1 75 ? -5.457 5.793 -8.177 1.00 92.62 75 VAL A N 1
ATOM 567 C CA . VAL A 1 75 ? -6.053 7.094 -7.837 1.00 92.62 75 VAL A CA 1
ATOM 568 C C . VAL A 1 75 ? -7.581 7.013 -7.741 1.00 92.62 75 VAL A C 1
ATOM 570 O O . VAL A 1 75 ? -8.156 7.542 -6.788 1.00 92.62 75 VAL A O 1
ATOM 573 N N . ILE A 1 76 ? -8.252 6.355 -8.690 1.00 92.06 76 ILE A N 1
ATOM 574 C CA . ILE A 1 76 ? -9.721 6.341 -8.774 1.00 92.06 76 ILE A CA 1
ATOM 575 C C . ILE A 1 76 ? -10.352 5.299 -7.848 1.00 92.06 76 ILE A C 1
ATOM 577 O O . ILE A 1 76 ? -11.420 5.559 -7.299 1.00 92.06 76 ILE A O 1
ATOM 581 N N . LEU A 1 77 ? -9.742 4.126 -7.679 1.00 89.44 77 LEU A N 1
ATOM 582 C CA . LEU A 1 77 ? -10.330 3.010 -6.932 1.00 89.44 77 LEU A CA 1
ATOM 583 C C . LEU A 1 77 ? -9.737 2.870 -5.532 1.00 89.44 77 LEU A C 1
ATOM 585 O O . LEU A 1 77 ? -10.493 2.736 -4.569 1.00 89.44 77 LEU A O 1
ATOM 589 N N . GLN A 1 78 ? -8.412 2.939 -5.393 1.00 91.31 78 GLN A N 1
ATOM 590 C CA . GLN A 1 78 ? -7.751 2.758 -4.098 1.00 91.31 78 GLN A CA 1
ATOM 591 C C . GLN A 1 78 ? -8.006 3.957 -3.178 1.00 91.31 78 GLN A C 1
ATOM 593 O O . GLN A 1 78 ? -8.378 3.775 -2.017 1.00 91.31 78 GLN A O 1
ATOM 598 N N . THR A 1 79 ? -7.908 5.190 -3.693 1.00 93.38 79 THR A N 1
ATOM 599 C CA . THR A 1 79 ? -8.110 6.400 -2.872 1.00 93.38 79 THR A CA 1
ATOM 600 C C . THR A 1 79 ? -9.476 6.411 -2.175 1.00 93.38 79 THR A C 1
ATOM 602 O O . THR A 1 79 ? -9.509 6.578 -0.951 1.00 93.38 79 THR A O 1
ATOM 605 N N . PRO A 1 80 ? -10.619 6.186 -2.862 1.00 94.12 80 PRO A N 1
ATOM 606 C CA . PRO A 1 80 ? -11.907 6.124 -2.175 1.00 94.12 80 PRO A CA 1
ATOM 607 C C . PRO A 1 80 ? -11.997 4.989 -1.154 1.00 94.12 80 PRO A C 1
ATOM 609 O O . PRO A 1 80 ? -12.591 5.189 -0.096 1.00 94.12 80 PRO A O 1
ATOM 612 N N . VAL A 1 81 ? -11.393 3.826 -1.424 1.00 94.88 81 VAL A N 1
ATOM 613 C CA . VAL A 1 81 ? -11.366 2.699 -0.477 1.00 94.88 81 VAL A CA 1
ATOM 614 C C . VAL A 1 81 ? -10.627 3.084 0.803 1.00 94.88 81 VAL A C 1
ATOM 616 O O . VAL A 1 81 ? -11.173 2.891 1.891 1.00 94.88 81 VAL A O 1
ATOM 619 N N . ILE A 1 82 ? -9.449 3.705 0.697 1.00 96.06 82 ILE A N 1
ATOM 620 C CA . ILE A 1 82 ? -8.678 4.173 1.857 1.00 96.06 82 ILE A CA 1
ATOM 621 C C . ILE A 1 82 ? -9.457 5.241 2.637 1.00 96.06 82 ILE A C 1
ATOM 623 O O . ILE A 1 82 ? -9.538 5.182 3.866 1.00 96.06 82 ILE A O 1
ATOM 627 N N . LEU A 1 83 ? -10.082 6.203 1.950 1.00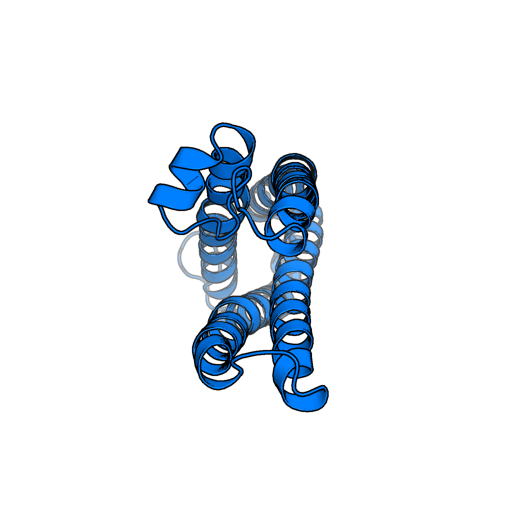 96.38 83 LEU A N 1
ATOM 628 C CA . LEU A 1 83 ? -10.865 7.257 2.603 1.00 96.38 83 LEU A CA 1
ATOM 629 C C . LEU A 1 83 ? -12.099 6.698 3.328 1.00 96.38 83 LEU A C 1
ATOM 631 O O . LEU A 1 83 ? -12.375 7.088 4.467 1.00 96.38 83 LEU A O 1
ATOM 635 N N . LEU A 1 84 ? -12.817 5.754 2.712 1.00 96.44 84 LEU A N 1
ATOM 636 C CA . LEU A 1 84 ? -13.940 5.052 3.339 1.00 96.44 84 LEU A CA 1
ATOM 637 C C . LEU A 1 84 ? -13.483 4.201 4.526 1.00 96.44 84 LEU A C 1
ATOM 639 O O . LEU A 1 84 ? -14.173 4.167 5.548 1.00 96.44 84 LEU A O 1
ATOM 643 N N . ALA A 1 85 ? -12.316 3.562 4.425 1.00 97.25 85 ALA A N 1
ATOM 644 C CA . ALA A 1 85 ? -11.712 2.803 5.511 1.00 97.25 85 ALA A CA 1
ATOM 645 C C . ALA A 1 85 ? -11.416 3.707 6.717 1.00 97.25 85 ALA A C 1
ATOM 647 O O . ALA A 1 85 ? -11.891 3.442 7.823 1.00 97.25 85 ALA A O 1
ATOM 648 N N . LEU A 1 86 ? -10.708 4.820 6.496 1.00 97.62 86 LEU A N 1
ATOM 649 C CA . LEU A 1 86 ? -10.387 5.813 7.524 1.00 97.62 86 LEU A CA 1
ATOM 650 C C . LEU A 1 86 ? -11.652 6.366 8.185 1.00 97.62 86 LEU A C 1
ATOM 652 O O . LEU A 1 86 ? -11.773 6.352 9.414 1.00 97.62 86 LEU A O 1
ATOM 656 N N . TYR A 1 87 ? -12.621 6.806 7.379 1.00 97.06 87 TYR A N 1
ATOM 657 C CA . TYR A 1 87 ? -13.899 7.308 7.875 1.00 97.06 87 TYR A CA 1
ATOM 658 C C . TYR A 1 87 ? -14.628 6.249 8.709 1.00 97.06 87 TYR A C 1
ATOM 660 O O . TYR A 1 87 ? -15.025 6.512 9.847 1.00 97.06 87 TYR A O 1
ATOM 668 N N . GLY A 1 88 ? -14.766 5.034 8.175 1.00 96.25 88 GLY A N 1
ATOM 669 C CA . GLY A 1 88 ? -15.441 3.931 8.843 1.00 96.25 88 GLY A CA 1
ATOM 670 C C . GLY A 1 88 ? -14.777 3.558 10.168 1.00 96.25 88 GLY A C 1
ATOM 671 O O . GLY A 1 88 ? -15.482 3.376 11.157 1.00 96.25 88 GLY A O 1
ATOM 672 N N . ILE A 1 89 ? -13.442 3.536 10.238 1.00 96.56 89 ILE A N 1
ATOM 673 C CA . ILE A 1 89 ? -12.701 3.277 11.481 1.00 96.56 89 ILE A CA 1
ATOM 674 C C . ILE A 1 89 ? -12.971 4.367 12.513 1.00 96.56 89 ILE A C 1
ATOM 676 O O . ILE A 1 89 ? -13.348 4.057 13.641 1.00 96.56 89 ILE A O 1
ATOM 680 N N . ILE A 1 90 ? -12.867 5.645 12.142 1.00 95.75 90 ILE A N 1
ATOM 681 C CA . ILE A 1 90 ? -13.117 6.765 13.067 1.00 95.75 90 ILE A CA 1
ATOM 682 C C . ILE A 1 90 ? -14.550 6.727 13.622 1.00 95.75 90 ILE A C 1
ATOM 684 O O . ILE A 1 90 ? -14.788 7.117 14.773 1.00 95.75 90 ILE A O 1
ATOM 688 N N . ARG A 1 91 ? -15.501 6.253 12.808 1.00 94.94 91 ARG A N 1
ATOM 689 C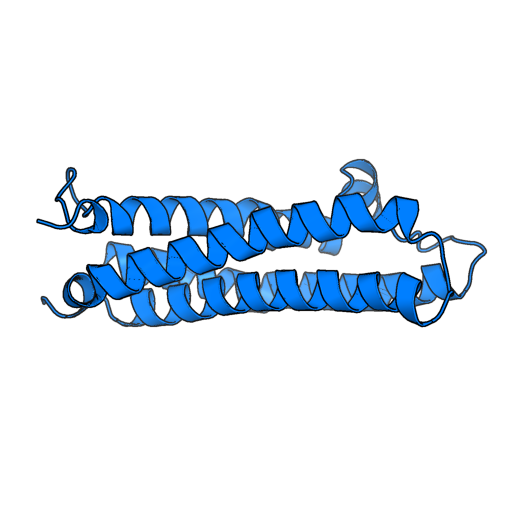 CA . ARG A 1 91 ? -16.925 6.118 13.141 1.00 94.94 91 ARG A CA 1
ATOM 690 C C . ARG A 1 91 ? -17.301 4.766 13.751 1.00 94.94 91 ARG A C 1
ATOM 692 O O . ARG A 1 91 ? -18.476 4.587 14.050 1.00 94.94 91 ARG A O 1
ATOM 699 N N . ARG A 1 92 ? -16.346 3.850 13.959 1.00 93.75 92 ARG A N 1
ATOM 700 C CA . ARG A 1 92 ? -16.590 2.481 14.465 1.00 93.75 92 ARG A CA 1
ATOM 701 C C . ARG A 1 92 ? -17.570 1.675 13.608 1.00 93.75 92 ARG A C 1
ATOM 703 O O . ARG A 1 92 ? -18.302 0.834 14.109 1.00 93.75 92 ARG A O 1
ATOM 710 N N . HIS A 1 93 ? -17.607 1.948 12.310 1.00 94.50 93 HIS A N 1
ATOM 711 C CA . HIS A 1 93 ? -18.539 1.334 11.375 1.00 94.50 93 HIS A CA 1
ATOM 712 C C . HIS A 1 93 ? -17.881 0.169 10.628 1.00 94.50 93 HIS A C 1
ATOM 714 O O . HIS A 1 93 ? -16.716 0.262 10.243 1.00 94.50 93 HIS A O 1
ATOM 720 N N . TRP A 1 94 ? -18.635 -0.899 10.349 1.00 94.44 94 TRP A N 1
ATOM 721 C CA . TRP A 1 94 ? -18.132 -2.110 9.679 1.00 94.44 94 TRP A CA 1
ATOM 722 C C . TRP A 1 94 ? -17.497 -1.842 8.303 1.00 94.44 94 TRP A C 1
ATOM 724 O O . TRP A 1 94 ? -16.574 -2.544 7.905 1.00 94.44 94 TRP A O 1
ATOM 734 N N . ILE A 1 95 ? -17.938 -0.788 7.603 1.00 95.31 95 ILE A N 1
ATOM 735 C CA . ILE A 1 95 ? -17.327 -0.337 6.337 1.00 95.31 95 ILE A CA 1
ATOM 736 C C . ILE A 1 95 ? -15.836 -0.018 6.530 1.00 95.31 95 ILE A C 1
ATOM 738 O O . ILE A 1 95 ? -15.038 -0.277 5.637 1.00 95.31 95 ILE A O 1
ATOM 742 N N . GLY A 1 96 ? -15.446 0.483 7.707 1.00 95.94 96 GLY A N 1
ATOM 743 C CA . GLY A 1 96 ? -14.048 0.732 8.052 1.00 95.94 96 GLY A CA 1
ATOM 744 C C . GLY A 1 96 ? -13.221 -0.548 8.094 1.00 95.94 96 GLY A C 1
ATOM 745 O O . GLY A 1 96 ? -12.135 -0.601 7.526 1.00 95.94 96 GLY A O 1
ATOM 746 N N . LEU A 1 97 ? -13.769 -1.596 8.718 1.00 96.19 97 LEU A N 1
ATOM 747 C CA . LEU A 1 97 ? -13.156 -2.923 8.761 1.00 96.19 97 LEU A CA 1
ATOM 748 C C . LEU A 1 97 ? -13.042 -3.522 7.356 1.00 96.19 97 LEU A C 1
ATOM 750 O O . LEU A 1 97 ? -11.969 -3.991 6.985 1.00 96.19 97 LEU A O 1
ATOM 754 N N . ALA A 1 98 ? -14.122 -3.481 6.574 1.00 96.31 98 ALA A N 1
ATOM 755 C CA . ALA A 1 98 ? -14.144 -4.021 5.218 1.00 96.31 98 ALA A CA 1
ATOM 756 C C . ALA A 1 98 ? -13.142 -3.297 4.305 1.00 96.31 98 ALA A C 1
ATOM 758 O O . ALA A 1 98 ? -12.280 -3.946 3.718 1.00 96.31 98 ALA A O 1
ATOM 759 N N . GLY A 1 99 ? -13.193 -1.962 4.254 1.00 96.62 99 GLY A N 1
ATOM 760 C CA . GLY A 1 99 ? -12.304 -1.154 3.419 1.00 96.62 99 GLY A CA 1
ATOM 761 C C . GLY A 1 99 ? -10.831 -1.326 3.786 1.00 96.62 99 GLY A C 1
ATOM 762 O O . GLY A 1 99 ? -10.009 -1.571 2.909 1.00 96.62 99 GLY A O 1
ATOM 763 N N . ALA A 1 100 ? -10.491 -1.296 5.079 1.00 97.44 100 ALA A N 1
ATOM 764 C CA . ALA A 1 100 ? -9.108 -1.490 5.513 1.00 97.44 100 ALA A CA 1
ATOM 765 C C . ALA A 1 100 ? -8.606 -2.920 5.244 1.00 97.44 100 ALA A C 1
ATOM 767 O O . ALA A 1 100 ? -7.444 -3.115 4.899 1.00 97.44 100 ALA A O 1
ATOM 768 N N . THR A 1 101 ? -9.477 -3.928 5.367 1.00 97.69 101 THR A N 1
ATOM 769 C CA . THR A 1 101 ? -9.126 -5.319 5.039 1.00 97.69 101 THR A CA 1
ATOM 770 C C . THR A 1 101 ? -8.847 -5.477 3.548 1.00 97.69 101 THR A C 1
ATOM 772 O O . THR A 1 101 ? -7.858 -6.112 3.182 1.00 97.69 101 THR A O 1
ATOM 775 N N . MET A 1 102 ? -9.688 -4.890 2.689 1.00 96.00 102 MET A N 1
ATOM 776 C CA . MET A 1 102 ? -9.465 -4.877 1.241 1.00 96.00 102 MET A CA 1
ATOM 777 C C . MET A 1 102 ? -8.131 -4.208 0.910 1.00 96.00 102 MET A C 1
ATOM 779 O O . MET A 1 102 ? -7.312 -4.816 0.228 1.00 96.00 102 MET A O 1
ATOM 783 N N . GLU A 1 103 ? -7.873 -3.025 1.469 1.00 95.31 103 GLU A N 1
ATOM 784 C CA . GLU A 1 103 ? -6.636 -2.274 1.242 1.00 95.31 103 GLU A CA 1
ATOM 785 C C . GLU A 1 103 ? -5.383 -3.071 1.627 1.00 95.31 103 GLU A C 1
ATOM 787 O O . GLU A 1 103 ? -4.476 -3.253 0.818 1.00 95.31 103 GLU A O 1
ATOM 792 N N . PHE A 1 104 ? -5.330 -3.628 2.840 1.00 96.88 104 PHE A N 1
ATOM 793 C CA . PHE A 1 104 ? -4.155 -4.394 3.264 1.00 96.88 104 PHE A CA 1
ATOM 794 C C . PHE A 1 104 ? -3.990 -5.716 2.510 1.00 96.88 104 PHE A C 1
ATOM 796 O O . PHE A 1 104 ? -2.868 -6.205 2.365 1.00 96.88 104 PHE A O 1
ATOM 803 N N . THR A 1 105 ? -5.085 -6.285 2.000 1.00 95.75 105 THR A N 1
ATOM 804 C CA . THR A 1 105 ? -5.028 -7.453 1.114 1.00 95.75 105 THR A CA 1
ATOM 805 C C . THR A 1 105 ? -4.450 -7.075 -0.247 1.00 95.75 105 THR A C 1
ATOM 807 O O . THR A 1 105 ? -3.599 -7.802 -0.754 1.00 95.75 105 THR A O 1
ATOM 810 N N . ILE A 1 106 ? -4.854 -5.933 -0.815 1.00 91.75 106 ILE A N 1
ATOM 811 C CA . ILE A 1 106 ? -4.284 -5.394 -2.059 1.00 91.75 106 ILE A CA 1
ATOM 812 C C . ILE A 1 106 ? -2.791 -5.130 -1.875 1.00 91.75 106 ILE A C 1
ATOM 814 O O . ILE A 1 106 ? -1.999 -5.565 -2.705 1.00 91.75 106 ILE A O 1
ATOM 818 N N . LEU A 1 107 ? -2.388 -4.511 -0.763 1.00 91.94 107 LEU A N 1
ATOM 819 C CA . LEU A 1 107 ? -0.981 -4.239 -0.471 1.00 91.94 107 LEU A CA 1
ATOM 820 C C . LEU A 1 107 ? -0.147 -5.530 -0.405 1.00 91.94 107 LEU A C 1
ATOM 822 O O . LEU A 1 107 ? 0.929 -5.608 -0.998 1.00 91.94 107 LEU A O 1
ATOM 826 N N . LEU A 1 108 ? -0.656 -6.564 0.272 1.00 94.50 108 LEU A N 1
ATOM 827 C CA . LEU A 1 108 ? 0.002 -7.871 0.338 1.00 94.50 108 LEU A CA 1
ATOM 828 C C . LEU A 1 108 ? 0.064 -8.551 -1.037 1.00 94.50 108 LEU A C 1
ATOM 830 O O . LEU A 1 108 ? 1.099 -9.109 -1.404 1.00 94.50 108 LEU A O 1
ATOM 834 N N . TYR A 1 109 ? -1.029 -8.498 -1.799 1.00 92.56 109 TYR A N 1
ATOM 835 C CA . TYR A 1 109 ? -1.089 -9.030 -3.157 1.00 92.56 109 TYR A CA 1
ATOM 836 C C . TYR A 1 109 ? -0.076 -8.336 -4.072 1.00 92.56 109 TYR A C 1
ATOM 838 O O . TYR A 1 109 ? 0.699 -9.024 -4.728 1.00 92.56 109 TYR A O 1
ATOM 846 N N . ALA A 1 110 ? -0.027 -7.002 -4.076 1.00 89.19 110 ALA A N 1
ATOM 847 C CA . ALA A 1 110 ? 0.902 -6.221 -4.888 1.00 89.19 110 ALA A CA 1
ATOM 848 C C . ALA A 1 110 ? 2.362 -6.544 -4.541 1.00 89.19 110 ALA A C 1
ATOM 850 O O . ALA A 1 110 ? 3.180 -6.744 -5.437 1.00 89.19 110 ALA A O 1
ATOM 851 N N . ALA A 1 111 ? 2.676 -6.683 -3.249 1.00 92.06 111 ALA A N 1
ATOM 852 C CA . ALA A 1 111 ? 4.000 -7.072 -2.771 1.00 92.06 111 ALA A CA 1
ATOM 853 C C . ALA A 1 111 ? 4.435 -8.445 -3.311 1.00 92.06 111 ALA A C 1
ATOM 855 O O . ALA A 1 111 ? 5.545 -8.600 -3.827 1.00 92.06 111 ALA A O 1
ATOM 856 N N . LEU A 1 112 ? 3.545 -9.439 -3.226 1.00 93.50 112 LEU A N 1
ATOM 857 C CA . LEU A 1 112 ? 3.789 -10.786 -3.742 1.00 93.50 112 LEU A CA 1
ATOM 858 C C . LEU A 1 112 ? 3.885 -10.793 -5.267 1.00 93.50 112 LEU A C 1
ATOM 860 O O . LEU A 1 112 ? 4.811 -11.385 -5.818 1.00 93.50 112 LEU A O 1
ATOM 864 N N . PHE A 1 113 ? 2.951 -10.128 -5.944 1.00 90.75 113 PHE A N 1
ATOM 865 C CA . PHE A 1 113 ? 2.904 -10.043 -7.397 1.00 90.75 113 PHE A CA 1
ATOM 866 C C . PHE A 1 113 ? 4.191 -9.432 -7.951 1.00 90.75 113 PHE A C 1
ATOM 868 O O . PHE A 1 113 ? 4.850 -10.064 -8.775 1.00 90.75 113 PHE A O 1
ATOM 875 N N . PHE A 1 114 ? 4.605 -8.271 -7.435 1.00 88.50 114 PHE A N 1
ATOM 876 C CA . PHE A 1 114 ? 5.844 -7.611 -7.842 1.00 88.50 114 PHE A CA 1
ATOM 877 C C . PHE A 1 114 ? 7.060 -8.515 -7.614 1.00 88.50 114 PHE A C 1
ATOM 879 O O . PHE A 1 114 ? 7.890 -8.688 -8.508 1.00 88.50 114 PHE A O 1
ATOM 886 N N . PHE A 1 115 ? 7.148 -9.163 -6.447 1.00 91.94 115 PHE A N 1
ATOM 887 C CA . PHE A 1 115 ? 8.248 -10.079 -6.156 1.00 91.94 115 PHE A CA 1
ATOM 888 C C . PHE A 1 115 ? 8.305 -11.249 -7.142 1.00 91.94 115 PHE A C 1
ATOM 890 O O . PHE A 1 115 ? 9.363 -11.516 -7.709 1.00 91.94 115 PHE A O 1
ATOM 897 N N . PHE A 1 116 ? 7.188 -11.941 -7.379 1.00 90.88 116 PHE A N 1
ATOM 898 C CA . PHE A 1 116 ? 7.158 -13.098 -8.274 1.00 90.88 116 PHE A CA 1
ATOM 899 C C . PHE A 1 116 ? 7.352 -12.715 -9.742 1.00 90.88 116 PHE A C 1
ATOM 901 O O . PHE A 1 116 ? 8.042 -13.436 -10.464 1.00 90.88 116 PHE A O 1
ATOM 908 N N . GLN A 1 117 ? 6.824 -11.568 -10.170 1.00 86.75 117 GLN A N 1
ATOM 909 C CA . GLN A 1 117 ? 7.060 -11.027 -11.505 1.00 86.75 117 GLN A CA 1
ATOM 910 C C . GLN A 1 117 ? 8.560 -10.802 -11.738 1.00 86.75 117 GLN A C 1
ATOM 912 O O . GLN A 1 117 ? 9.107 -11.264 -12.740 1.00 86.75 117 GLN A O 1
ATOM 917 N N . ARG A 1 118 ? 9.257 -10.164 -10.787 1.00 87.25 118 ARG A N 1
ATOM 918 C CA . ARG A 1 118 ? 10.709 -9.937 -10.880 1.00 87.25 118 ARG A CA 1
ATOM 919 C C . ARG A 1 118 ? 11.516 -11.219 -10.667 1.00 87.25 118 ARG A C 1
ATOM 921 O O . ARG A 1 118 ? 12.548 -11.393 -11.305 1.00 87.25 118 ARG A O 1
ATOM 928 N N . TYR A 1 119 ? 11.042 -12.161 -9.854 1.00 86.56 119 TYR A N 1
ATOM 929 C CA . TYR A 1 119 ? 11.654 -13.489 -9.720 1.00 86.56 119 TYR A CA 1
ATOM 930 C C . TYR A 1 119 ? 11.628 -14.274 -11.038 1.00 86.56 119 TYR A C 1
ATOM 932 O O . TYR A 1 119 ? 12.556 -15.029 -11.328 1.00 86.56 119 TYR A O 1
ATOM 940 N N . GLY A 1 120 ? 10.620 -14.042 -11.881 1.00 86.88 120 GLY A N 1
ATOM 941 C CA . GLY A 1 120 ? 10.568 -14.557 -13.247 1.00 86.88 120 GLY A CA 1
ATOM 942 C C . GLY A 1 120 ? 11.822 -14.238 -14.067 1.00 86.88 120 GLY A C 1
ATOM 943 O O . GLY A 1 120 ? 12.316 -15.105 -14.784 1.00 86.88 120 GLY A O 1
ATOM 944 N N . VAL A 1 121 ? 12.414 -13.053 -13.880 1.00 85.38 121 VAL A N 1
ATOM 945 C CA . VAL A 1 121 ? 13.669 -12.647 -14.542 1.00 85.38 121 VAL A CA 1
ATOM 946 C C . VAL A 1 121 ? 14.804 -13.630 -14.241 1.00 85.38 121 VAL A C 1
ATOM 948 O O . VAL A 1 121 ? 15.569 -13.982 -15.137 1.00 85.38 121 VAL A O 1
ATOM 951 N N . LYS A 1 122 ? 14.879 -14.132 -13.000 1.00 86.25 122 LYS A N 1
ATOM 952 C CA . LYS A 1 122 ? 15.839 -15.167 -12.592 1.00 86.25 122 LYS A CA 1
ATOM 953 C C . LYS A 1 122 ? 15.524 -16.518 -13.227 1.00 86.25 122 LYS A C 1
ATOM 955 O O . LYS A 1 122 ? 16.430 -17.196 -13.699 1.00 86.25 122 LYS A O 1
ATOM 960 N N . VAL A 1 123 ? 14.257 -16.932 -13.191 1.00 89.81 123 VAL A N 1
ATOM 961 C CA . VAL A 1 123 ? 13.823 -18.262 -13.654 1.00 89.81 123 VAL A CA 1
ATOM 962 C C . VAL A 1 123 ? 13.986 -18.411 -15.165 1.00 89.81 123 VAL A C 1
ATOM 964 O O . VAL A 1 123 ? 14.410 -19.466 -15.630 1.00 89.81 123 VAL A O 1
ATOM 967 N N . TRP A 1 124 ? 13.677 -17.361 -15.924 1.00 88.69 124 TRP A N 1
ATOM 968 C CA . TRP A 1 124 ? 13.718 -17.369 -17.387 1.00 88.69 124 TRP A CA 1
ATOM 969 C C . TRP A 1 124 ? 14.996 -16.766 -17.975 1.00 88.69 124 TRP A C 1
ATOM 971 O O . TRP A 1 124 ? 15.160 -16.775 -19.191 1.00 88.69 124 TRP A O 1
ATOM 981 N N . ASN A 1 125 ? 15.916 -16.290 -17.130 1.00 83.94 125 ASN A N 1
ATOM 982 C CA . ASN A 1 125 ? 17.197 -15.704 -17.530 1.00 83.94 125 ASN A CA 1
ATOM 983 C C . ASN A 1 125 ? 17.046 -14.531 -18.523 1.00 83.94 125 ASN A C 1
ATOM 985 O O . ASN A 1 125 ? 17.778 -14.433 -19.507 1.00 83.94 125 ASN A O 1
ATOM 989 N N . THR A 1 126 ? 16.064 -13.657 -18.284 1.00 80.25 126 THR A N 1
ATOM 990 C CA . THR A 1 126 ? 15.667 -12.578 -19.210 1.00 80.25 126 THR A CA 1
ATOM 991 C C . THR A 1 126 ? 16.124 -11.179 -18.780 1.00 80.25 126 THR A C 1
ATOM 993 O O . THR A 1 126 ? 15.651 -10.194 -19.339 1.00 80.25 126 THR A O 1
ATOM 996 N N . GLY A 1 127 ? 17.014 -11.047 -17.790 1.00 78.44 127 GLY A N 1
ATOM 997 C CA . GLY A 1 127 ? 17.480 -9.741 -17.303 1.00 78.44 127 GLY A CA 1
ATOM 998 C C . GLY A 1 127 ? 18.386 -9.814 -16.071 1.00 78.44 127 GLY A C 1
ATOM 999 O O . GLY A 1 127 ? 18.762 -10.897 -15.624 1.00 78.44 127 GLY A O 1
ATOM 1000 N N . ASP A 1 128 ? 18.731 -8.651 -15.509 1.00 82.69 128 ASP A N 1
ATOM 1001 C CA . ASP A 1 128 ? 19.647 -8.542 -14.365 1.00 82.69 128 ASP A CA 1
ATOM 1002 C C . ASP A 1 128 ? 18.934 -8.801 -13.029 1.00 82.69 128 ASP A C 1
ATOM 1004 O O . ASP A 1 128 ? 18.511 -7.888 -12.316 1.00 82.69 128 ASP A O 1
ATOM 1008 N N . TRP A 1 129 ? 18.788 -10.080 -12.677 1.00 85.69 129 TRP A N 1
ATOM 1009 C CA . TRP A 1 129 ? 18.228 -10.480 -11.384 1.00 85.69 129 TRP A CA 1
ATOM 1010 C C . TRP A 1 129 ? 18.972 -9.852 -10.198 1.00 85.69 129 TRP A C 1
ATOM 1012 O O . TRP A 1 129 ? 18.344 -9.511 -9.200 1.00 85.69 129 TRP A O 1
ATOM 1022 N N . THR A 1 130 ? 20.288 -9.676 -10.296 1.00 85.12 130 THR A N 1
ATOM 1023 C CA . THR A 1 130 ? 21.120 -9.105 -9.227 1.00 85.12 130 THR A CA 1
ATOM 1024 C C . THR A 1 130 ? 20.672 -7.695 -8.862 1.00 85.12 130 THR A C 1
ATOM 1026 O O . THR A 1 130 ? 20.596 -7.366 -7.678 1.00 85.12 130 THR A O 1
ATOM 1029 N N . HIS A 1 131 ? 20.314 -6.895 -9.868 1.00 84.00 131 HIS A N 1
ATOM 1030 C CA . HIS A 1 131 ? 19.733 -5.570 -9.678 1.00 84.00 131 HIS A CA 1
ATOM 1031 C C . HIS A 1 131 ? 18.347 -5.643 -9.013 1.00 84.00 131 HIS A C 1
ATOM 1033 O O . HIS A 1 131 ? 18.099 -4.997 -7.993 1.00 84.00 131 HIS A O 1
ATOM 1039 N N . TRP A 1 132 ? 17.452 -6.486 -9.541 1.00 84.75 132 TRP A N 1
ATOM 1040 C CA . TRP A 1 132 ? 16.053 -6.543 -9.096 1.00 84.75 132 TRP A CA 1
ATOM 1041 C C . TRP A 1 132 ? 15.832 -7.254 -7.763 1.00 84.75 132 TRP A C 1
ATOM 1043 O O . TRP A 1 132 ? 14.854 -6.962 -7.074 1.00 84.75 132 TRP A O 1
ATOM 1053 N N . GLN A 1 133 ? 16.714 -8.174 -7.370 1.00 88.25 133 GLN A N 1
ATOM 1054 C CA . GLN A 1 133 ? 16.552 -8.986 -6.165 1.00 88.25 133 GLN A CA 1
ATOM 1055 C C . GLN A 1 133 ? 16.396 -8.120 -4.915 1.00 88.25 133 GLN A C 1
ATOM 1057 O O . GLN A 1 133 ? 15.518 -8.384 -4.089 1.00 88.25 133 GLN A O 1
ATOM 1062 N N . GLY A 1 134 ? 17.249 -7.101 -4.771 1.00 89.19 134 GLY A N 1
ATOM 1063 C CA . GLY A 1 134 ? 17.230 -6.201 -3.620 1.00 89.19 134 GLY A CA 1
ATOM 1064 C C . GLY A 1 134 ? 15.919 -5.424 -3.537 1.00 89.19 134 GLY A C 1
ATOM 1065 O O . GLY A 1 134 ? 15.262 -5.446 -2.498 1.00 89.19 134 GLY A O 1
ATOM 1066 N N . ILE A 1 135 ? 15.507 -4.819 -4.653 1.00 87.50 135 ILE A N 1
ATOM 1067 C CA . ILE A 1 135 ? 14.283 -4.012 -4.755 1.00 87.50 135 ILE A CA 1
ATOM 1068 C C . ILE A 1 135 ? 13.046 -4.879 -4.500 1.00 87.50 135 ILE A C 1
ATOM 1070 O O . ILE A 1 135 ? 12.228 -4.550 -3.646 1.00 87.50 135 ILE A O 1
ATOM 1074 N N . ALA A 1 136 ? 12.940 -6.031 -5.167 1.00 89.38 136 ALA A N 1
ATOM 1075 C CA . ALA A 1 136 ? 11.820 -6.952 -5.008 1.00 89.38 136 ALA A CA 1
ATOM 1076 C C . ALA A 1 136 ? 11.701 -7.474 -3.571 1.00 89.38 136 ALA A C 1
ATOM 1078 O O . ALA A 1 136 ? 10.605 -7.510 -3.014 1.00 89.38 136 ALA A O 1
ATOM 1079 N N . THR A 1 137 ? 12.822 -7.849 -2.945 1.00 91.88 137 THR A N 1
ATOM 1080 C CA . THR A 1 137 ? 12.827 -8.332 -1.555 1.00 91.88 137 THR A CA 1
ATOM 1081 C C . THR A 1 137 ? 12.463 -7.214 -0.583 1.00 91.88 137 THR A C 1
ATOM 1083 O O . THR A 1 137 ? 11.654 -7.428 0.318 1.00 91.88 137 THR A O 1
ATOM 1086 N N . ALA A 1 138 ? 13.021 -6.014 -0.767 1.00 90.56 138 ALA A N 1
ATOM 1087 C CA . ALA A 1 138 ? 12.694 -4.858 0.058 1.00 90.56 138 ALA A CA 1
ATOM 1088 C C . ALA A 1 138 ? 11.207 -4.504 -0.056 1.00 90.56 138 ALA A C 1
ATOM 1090 O O . ALA A 1 138 ? 10.552 -4.315 0.965 1.00 90.56 138 ALA A O 1
ATOM 1091 N N . PHE A 1 139 ? 10.656 -4.494 -1.271 1.00 90.12 139 PHE A N 1
ATOM 1092 C CA . PHE A 1 139 ? 9.239 -4.237 -1.499 1.00 90.12 139 PHE A CA 1
ATOM 1093 C C . PHE A 1 139 ? 8.353 -5.314 -0.862 1.00 90.12 139 PHE A C 1
ATOM 1095 O O . PHE A 1 139 ? 7.403 -4.977 -0.158 1.00 90.12 139 PHE A O 1
ATOM 1102 N N . LEU A 1 140 ? 8.700 -6.599 -1.010 1.00 93.69 140 LEU A N 1
ATOM 1103 C CA . LEU A 1 140 ? 7.975 -7.701 -0.374 1.00 93.69 140 LEU A CA 1
ATOM 1104 C C . LEU A 1 140 ? 7.937 -7.558 1.152 1.00 93.69 140 LEU A C 1
ATOM 1106 O O . LEU A 1 140 ? 6.888 -7.743 1.766 1.00 93.69 140 LEU A O 1
ATOM 1110 N N . LEU A 1 141 ? 9.072 -7.229 1.768 1.00 93.44 141 LEU A N 1
ATOM 1111 C CA . LEU A 1 141 ? 9.155 -7.071 3.217 1.00 93.44 141 LEU A CA 1
ATOM 1112 C C . LEU A 1 141 ? 8.428 -5.811 3.685 1.00 93.44 141 LEU A C 1
ATOM 1114 O O . LEU A 1 141 ? 7.661 -5.882 4.637 1.00 93.44 141 LEU A O 1
ATOM 1118 N N . LEU A 1 142 ? 8.630 -4.673 3.025 1.00 91.44 142 LEU A N 1
ATOM 1119 C CA . LEU A 1 142 ? 8.009 -3.414 3.425 1.00 91.44 142 LEU A CA 1
ATOM 1120 C C . LEU A 1 142 ? 6.500 -3.445 3.180 1.00 91.44 142 LEU A C 1
ATOM 1122 O O . LEU A 1 142 ? 5.732 -3.329 4.125 1.00 91.44 142 LEU A O 1
ATOM 1126 N N . ALA A 1 143 ? 6.042 -3.663 1.951 1.00 91.38 143 ALA A N 1
ATOM 1127 C CA . ALA A 1 143 ? 4.612 -3.670 1.656 1.00 91.38 143 ALA A CA 1
ATOM 1128 C C . ALA A 1 143 ? 3.911 -4.903 2.256 1.00 91.38 143 ALA A C 1
ATOM 1130 O O . ALA A 1 143 ? 2.873 -4.778 2.909 1.00 91.38 143 ALA A O 1
ATOM 1131 N N . GLY A 1 144 ? 4.504 -6.093 2.119 1.00 94.19 144 GLY A N 1
ATOM 1132 C CA . GLY A 1 144 ? 3.894 -7.342 2.575 1.00 94.19 144 GLY A CA 1
ATOM 1133 C C . GLY A 1 144 ? 3.780 -7.451 4.096 1.00 94.19 144 GLY A C 1
ATOM 1134 O O . GLY A 1 144 ? 2.711 -7.807 4.597 1.00 94.19 144 GLY A O 1
ATOM 1135 N N . LEU A 1 145 ? 4.830 -7.107 4.859 1.00 94.31 145 LEU A N 1
ATOM 1136 C CA . LEU A 1 145 ? 4.741 -7.151 6.325 1.00 94.31 145 LEU A CA 1
ATOM 1137 C C . LEU A 1 145 ? 3.809 -6.071 6.868 1.00 94.31 145 LEU A C 1
ATOM 1139 O O . LEU A 1 145 ? 3.092 -6.340 7.830 1.00 94.31 145 LEU A O 1
ATOM 1143 N N . LEU A 1 146 ? 3.776 -4.879 6.263 1.00 94.56 146 LEU A N 1
ATOM 1144 C CA . LEU A 1 146 ? 2.837 -3.834 6.672 1.00 94.56 146 LEU A CA 1
ATOM 1145 C C . LEU A 1 146 ? 1.386 -4.240 6.383 1.00 94.56 146 LEU A C 1
ATOM 1147 O O . LEU A 1 146 ? 0.531 -4.064 7.251 1.00 94.56 146 LEU A O 1
ATOM 1151 N N . GLY A 1 147 ? 1.114 -4.860 5.230 1.00 95.56 147 GLY A N 1
ATOM 1152 C CA . GLY A 1 147 ? -0.200 -5.429 4.916 1.00 95.56 147 GLY A CA 1
ATOM 1153 C C . GLY A 1 147 ? -0.620 -6.501 5.926 1.00 95.56 147 GLY A C 1
ATOM 1154 O O . GLY A 1 147 ? -1.690 -6.411 6.529 1.00 95.56 147 GLY A O 1
ATOM 1155 N N . LEU A 1 148 ? 0.255 -7.473 6.206 1.00 97.12 148 LEU A N 1
ATOM 1156 C CA . LEU A 1 148 ? -0.006 -8.516 7.208 1.00 97.12 148 LEU A CA 1
ATOM 1157 C C . LEU A 1 148 ? -0.219 -7.941 8.612 1.00 97.12 148 LEU A C 1
ATOM 1159 O O . LEU A 1 148 ? -1.144 -8.355 9.311 1.00 97.12 148 LEU A O 1
ATOM 1163 N N . LEU A 1 149 ? 0.599 -6.973 9.025 1.00 97.12 149 LEU A N 1
ATOM 1164 C CA . LEU A 1 149 ? 0.456 -6.295 10.310 1.00 97.12 149 LEU A CA 1
ATOM 1165 C C . LEU A 1 149 ? -0.899 -5.587 10.412 1.00 97.12 149 LEU A C 1
ATOM 1167 O O . LEU A 1 149 ? -1.582 -5.722 11.428 1.00 97.12 149 LEU A O 1
ATOM 1171 N N . GLY A 1 150 ? -1.310 -4.877 9.359 1.00 97.12 150 GLY A N 1
ATOM 1172 C CA . GLY A 1 150 ? -2.622 -4.240 9.266 1.00 97.12 150 GLY A CA 1
ATOM 1173 C C . GLY A 1 150 ? -3.764 -5.243 9.441 1.00 97.12 150 GLY A C 1
ATOM 1174 O O . GLY A 1 150 ? -4.642 -5.034 10.283 1.00 97.12 150 GLY A O 1
ATOM 1175 N N . LEU A 1 151 ? -3.709 -6.376 8.734 1.00 97.81 151 LEU A N 1
ATOM 1176 C CA . LEU A 1 151 ? -4.698 -7.457 8.837 1.00 97.81 151 LEU A CA 1
ATOM 1177 C C . LEU A 1 151 ? -4.753 -8.072 10.243 1.00 97.81 151 LEU A C 1
ATOM 1179 O O . LEU A 1 151 ? -5.840 -8.241 10.799 1.00 97.81 151 LEU A O 1
ATOM 1183 N N . ILE A 1 152 ? -3.603 -8.363 10.858 1.00 97.56 152 ILE A N 1
ATOM 1184 C CA . ILE A 1 152 ? -3.526 -8.916 12.222 1.00 97.56 152 ILE A CA 1
ATOM 1185 C C . ILE A 1 152 ? -4.115 -7.929 13.237 1.00 97.56 152 ILE A C 1
ATOM 1187 O O . ILE A 1 152 ? -4.888 -8.325 14.118 1.00 97.56 152 ILE A O 1
ATOM 1191 N N . CYS A 1 153 ? -3.778 -6.644 13.115 1.00 97.12 153 CYS A N 1
ATOM 1192 C CA . CYS A 1 153 ? -4.296 -5.585 13.974 1.00 97.12 153 CYS A CA 1
ATOM 1193 C C . CYS A 1 153 ? -5.816 -5.428 13.836 1.00 97.12 153 CYS A C 1
ATOM 1195 O O . CYS A 1 153 ? -6.497 -5.340 14.862 1.00 97.12 153 CYS A O 1
ATOM 1197 N N . LEU A 1 154 ? -6.353 -5.442 12.610 1.00 96.44 154 LEU A N 1
ATOM 1198 C CA . LEU A 1 154 ? -7.796 -5.405 12.348 1.00 96.44 154 LEU A CA 1
ATOM 1199 C C . LEU A 1 154 ? -8.506 -6.624 12.933 1.00 96.44 154 LEU A C 1
ATOM 1201 O O . LEU A 1 154 ? -9.464 -6.468 13.687 1.00 96.44 154 LEU A O 1
ATOM 1205 N N . TRP A 1 155 ? -8.012 -7.830 12.649 1.00 96.06 155 TRP A N 1
ATOM 1206 C CA . TRP A 1 155 ? -8.618 -9.077 13.118 1.00 96.06 155 TRP A CA 1
ATOM 1207 C C . TRP A 1 155 ? -8.671 -9.158 14.644 1.00 96.06 155 TRP A C 1
ATOM 1209 O O . TRP A 1 155 ? -9.697 -9.528 15.219 1.00 96.06 155 TRP A O 1
ATOM 1219 N N . SER A 1 156 ? -7.580 -8.753 15.300 1.00 95.56 156 SER A N 1
ATOM 1220 C CA . SER A 1 156 ? -7.477 -8.718 16.763 1.00 95.56 156 SER A CA 1
ATOM 1221 C C . SER A 1 156 ? -8.423 -7.697 17.397 1.00 95.56 156 SER A C 1
ATOM 1223 O O . SER A 1 156 ? -8.747 -7.818 18.573 1.00 95.56 156 SER A O 1
ATOM 1225 N N . ASN A 1 157 ? -8.862 -6.693 16.634 1.00 94.69 157 ASN A N 1
ATOM 1226 C CA . ASN A 1 157 ? -9.731 -5.616 17.094 1.00 94.69 157 ASN A CA 1
ATOM 1227 C C . ASN A 1 157 ? -11.101 -5.620 16.398 1.00 94.69 157 ASN A C 1
ATOM 1229 O O . ASN A 1 157 ? -11.782 -4.604 16.434 1.00 94.69 157 ASN A O 1
ATOM 1233 N N . ARG A 1 158 ? -11.551 -6.725 15.787 1.00 92.94 158 ARG A N 1
ATOM 1234 C CA . ARG A 1 158 ? -12.817 -6.755 15.022 1.00 92.94 158 ARG A CA 1
ATOM 1235 C C . ARG A 1 158 ? -14.051 -6.327 15.832 1.00 92.94 158 ARG A C 1
ATOM 1237 O O . ARG A 1 158 ? -14.897 -5.605 15.317 1.00 92.94 158 ARG A O 1
ATOM 1244 N N . GLU A 1 159 ? -14.090 -6.655 17.125 1.00 91.38 159 GLU A N 1
ATOM 1245 C CA . GLU A 1 159 ? -15.178 -6.260 18.036 1.00 91.38 159 GLU A CA 1
ATOM 1246 C C . GLU A 1 159 ? -15.318 -4.736 18.185 1.00 91.38 159 GLU A C 1
ATOM 1248 O O . GLU A 1 159 ? -16.374 -4.235 18.573 1.00 91.38 159 GLU A O 1
ATOM 1253 N N . TYR A 1 160 ? -14.262 -3.975 17.879 1.00 90.38 160 TYR A N 1
ATOM 1254 C CA . TYR A 1 160 ? -14.291 -2.513 17.869 1.00 90.38 160 TYR A CA 1
ATOM 1255 C C . TYR A 1 160 ? -15.384 -1.958 16.944 1.00 90.38 160 TYR A C 1
ATOM 1257 O O . TYR A 1 160 ? -15.934 -0.895 17.227 1.00 90.38 160 TYR A O 1
ATOM 1265 N N . PHE A 1 161 ? -15.705 -2.680 15.868 1.00 91.50 161 PHE A N 1
ATOM 1266 C CA . PHE A 1 161 ? -16.681 -2.283 14.851 1.00 91.50 161 PHE A CA 1
ATOM 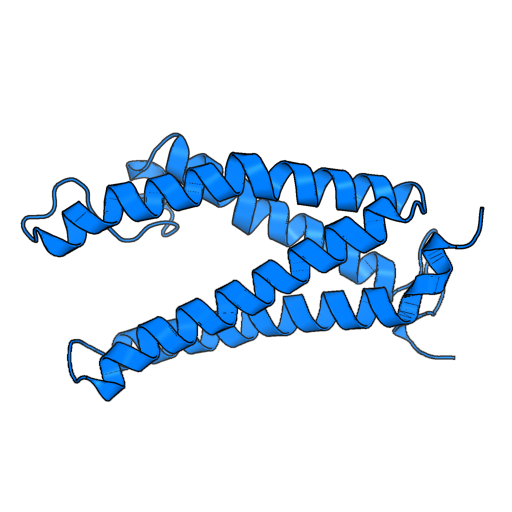1267 C C . PHE A 1 161 ? -18.096 -2.821 15.112 1.00 91.50 161 PHE A C 1
ATOM 1269 O O . PHE A 1 161 ? -19.027 -2.484 14.385 1.00 91.50 161 PHE A O 1
ATOM 1276 N N . GLU A 1 162 ? -18.266 -3.666 16.131 1.00 83.06 162 GLU A N 1
ATOM 1277 C CA . GLU A 1 162 ? -19.544 -4.308 16.470 1.00 83.06 162 GLU A CA 1
ATOM 1278 C C . GLU A 1 162 ? -20.302 -3.546 17.571 1.00 83.06 162 GLU A C 1
ATOM 1280 O O . GLU A 1 162 ? -21.512 -3.708 17.735 1.00 83.06 162 GLU A O 1
ATOM 1285 N N . ARG A 1 163 ? -19.606 -2.685 18.324 1.00 63.62 163 ARG A N 1
ATOM 1286 C CA . ARG A 1 163 ? -20.172 -1.929 19.448 1.00 63.62 163 ARG A CA 1
ATOM 1287 C C . ARG A 1 163 ? -20.756 -0.601 18.953 1.00 63.62 163 ARG A C 1
ATOM 1289 O O . ARG A 1 163 ? -20.001 0.335 18.686 1.00 63.62 163 ARG A O 1
ATOM 1296 N N . LYS A 1 164 ? -22.087 -0.554 18.826 1.00 54.56 164 LYS A N 1
ATOM 1297 C CA . LYS A 1 164 ? -22.866 0.676 18.595 1.00 54.56 164 LYS A CA 1
ATOM 1298 C C . LYS A 1 164 ? -22.772 1.631 19.781 1.00 54.56 164 LYS A C 1
ATOM 1300 O O . LYS A 1 164 ? -22.874 1.143 20.928 1.00 54.56 164 LYS A O 1
#

Secondary structure (DSSP, 8-state):
--GGG-EETTEEHHHHHHHHHHHHHIIIIIIHHHHHHH-HHHHHHTTS----TT-S-HHHHHHHHHHHHHHHHIIIIIHHHHHHHHHHHHTT-HHHHHHHHHHHHHHHHHHHHHHHHHHHHHHHT-S-HHHHHHHHHHHIIIIIHHHHHHHHHHHHTGGGGT--

Radius of gyration: 18.21 Å; chains: 1; bounding box: 44×33×56 Å

pLDDT: mean 90.66, std 6.4, range [54.56, 97.81]

Sequence (164 aa):
MNFLTKPMGRFSFGIWVVLVLLVLALLTGSVGQLISVLSWDTARALGLQEDNPNSVDPMERSLVPVEWGTAVADVILQTPVILLALYGIIRRHWIGLAGATMEFTILLYAALFFFFQRYGVKVWNTGDWTHWQGIATAFLLLAGLLGLLGLICLWSNREYFERK

Foldseek 3Di:
DDQLQCDDPPGRNLLVLLLVLLVVCCVLQQVLLVCCLVPVPVSVVVVNDPADCPDPDPVSVVCSVVSNVVSVCSNPPVNVLSVQLNVCSVVLAVSVLVSSLVNLVVLQVVLVVLLVVLVVCVVVVPDDNVVVVVVSVVSNCVSNVSSVSNNVSSVVCVVSSVDD